Protein AF-A0A0F7K3M5-F1 (afdb_monomer_lite)

Radius of gyration: 37.77 Å; chains: 1; bounding box: 59×20×113 Å

InterPro domains:
  IPR021244 Protein of unknown function DUF2802 [PF10975] (38-104)

Structure (mmCIF, N/CA/C/O backbone):
data_AF-A0A0F7K3M5-F1
#
_entry.id   AF-A0A0F7K3M5-F1
#
loop_
_atom_site.group_PDB
_atom_site.id
_atom_site.type_symbol
_atom_site.label_atom_id
_atom_site.label_alt_id
_atom_site.label_comp_id
_atom_site.label_asym_id
_atom_site.label_entity_id
_atom_site.label_seq_id
_atom_site.pdbx_PDB_ins_code
_atom_site.Cartn_x
_atom_site.Cartn_y
_atom_site.Cartn_z
_atom_site.occupancy
_atom_site.B_iso_or_equiv
_atom_site.auth_seq_id
_atom_site.auth_comp_id
_atom_site.auth_asym_id
_atom_site.auth_atom_id
_atom_site.pdbx_PDB_model_num
ATOM 1 N N . MET A 1 1 ? 27.038 5.906 -61.867 1.00 54.56 1 MET A N 1
ATOM 2 C CA . MET A 1 1 ? 26.711 5.872 -60.424 1.00 54.56 1 MET A CA 1
ATOM 3 C C . MET A 1 1 ? 26.971 4.458 -59.917 1.00 54.56 1 MET A C 1
ATOM 5 O O . MET A 1 1 ? 26.221 3.562 -60.275 1.00 54.56 1 MET A O 1
ATOM 9 N N . SER A 1 2 ? 28.077 4.218 -59.204 1.00 74.81 2 SER A N 1
ATOM 10 C CA . SER A 1 2 ? 28.498 2.859 -58.819 1.00 74.81 2 SER A CA 1
ATOM 11 C C . SER A 1 2 ? 27.536 2.208 -57.822 1.00 74.81 2 SER A C 1
ATOM 13 O O . SER A 1 2 ? 27.230 2.792 -56.785 1.00 74.81 2 SER A O 1
ATOM 15 N N . PHE A 1 3 ? 27.140 0.964 -58.105 1.00 77.56 3 PHE A N 1
ATOM 16 C CA . PHE A 1 3 ? 26.327 0.073 -57.260 1.00 77.56 3 PHE A CA 1
ATOM 17 C C . PHE A 1 3 ? 26.791 0.018 -55.790 1.00 77.56 3 PHE A C 1
ATOM 19 O O . PHE A 1 3 ? 25.980 -0.034 -54.868 1.00 77.56 3 PHE A O 1
ATOM 26 N N . VAL A 1 4 ? 28.104 0.131 -55.567 1.00 85.56 4 VAL A N 1
ATOM 27 C CA . VAL A 1 4 ? 28.733 0.183 -54.237 1.00 85.56 4 VAL A CA 1
ATOM 28 C C . VAL A 1 4 ? 28.270 1.393 -53.416 1.00 85.56 4 VAL A C 1
ATOM 30 O O . VAL A 1 4 ? 27.994 1.256 -52.228 1.00 85.56 4 VAL A O 1
ATOM 33 N N . GLY A 1 5 ? 28.127 2.569 -54.037 1.00 88.56 5 GLY A N 1
ATOM 34 C CA . GLY A 1 5 ? 27.681 3.780 -53.342 1.00 88.56 5 GLY A CA 1
ATOM 35 C C . GLY A 1 5 ? 26.213 3.714 -52.914 1.00 88.56 5 GLY A C 1
ATOM 36 O O . GLY A 1 5 ? 25.856 4.237 -51.862 1.00 88.56 5 GLY A O 1
ATOM 37 N N . LEU A 1 6 ? 25.374 3.027 -53.696 1.00 88.50 6 LEU A N 1
ATOM 38 C CA . LEU A 1 6 ? 23.965 2.790 -53.371 1.00 88.50 6 LEU A CA 1
ATOM 39 C C . LEU A 1 6 ? 23.825 1.835 -52.180 1.00 88.50 6 LEU A C 1
ATOM 41 O O . LEU A 1 6 ? 23.144 2.174 -51.216 1.00 88.50 6 LEU A O 1
ATOM 45 N N . ARG A 1 7 ? 24.555 0.711 -52.188 1.00 92.00 7 ARG A N 1
ATOM 46 C CA . ARG A 1 7 ? 24.570 -0.228 -51.054 1.00 92.00 7 ARG A CA 1
ATOM 47 C C . ARG A 1 7 ? 25.125 0.378 -49.769 1.00 92.00 7 ARG A C 1
ATOM 49 O O . ARG A 1 7 ? 24.586 0.117 -48.700 1.00 92.00 7 ARG A O 1
ATOM 56 N N . LEU A 1 8 ? 26.171 1.200 -49.855 1.00 92.62 8 LEU A N 1
ATOM 57 C CA . LEU A 1 8 ? 26.716 1.887 -48.680 1.00 92.62 8 LEU A CA 1
ATOM 58 C C . LEU A 1 8 ? 25.698 2.870 -48.082 1.00 92.62 8 LEU A C 1
ATOM 60 O O . LEU A 1 8 ? 25.598 3.005 -46.865 1.00 92.62 8 LEU A O 1
ATOM 64 N N . ARG A 1 9 ? 24.915 3.540 -48.935 1.00 92.44 9 ARG A N 1
ATOM 65 C CA . ARG A 1 9 ? 23.865 4.466 -48.502 1.00 92.44 9 ARG A CA 1
ATOM 66 C C . ARG A 1 9 ? 22.701 3.740 -47.831 1.00 92.44 9 ARG A C 1
ATOM 68 O O . ARG A 1 9 ? 22.232 4.205 -46.800 1.00 92.44 9 ARG A O 1
ATOM 75 N N . GLU A 1 10 ? 22.286 2.606 -48.383 1.00 93.81 10 GLU A N 1
ATOM 76 C CA . GLU A 1 10 ? 21.238 1.753 -47.813 1.00 93.81 10 GLU A CA 1
ATOM 77 C C . GLU A 1 10 ? 21.661 1.172 -46.455 1.00 93.81 10 GLU A C 1
ATOM 79 O O . GLU A 1 10 ? 20.919 1.273 -45.482 1.00 93.81 10 GLU A O 1
ATOM 84 N N . ALA A 1 11 ? 22.897 0.673 -46.344 1.00 93.38 11 ALA A N 1
ATOM 85 C CA . ALA A 1 11 ? 23.451 0.203 -45.075 1.00 93.38 11 ALA A CA 1
ATOM 86 C C . ALA A 1 11 ? 23.525 1.325 -44.022 1.00 93.38 11 ALA A C 1
ATOM 88 O O . ALA A 1 11 ? 23.155 1.119 -42.868 1.00 93.38 11 ALA A O 1
ATOM 89 N N . ASN A 1 12 ? 23.941 2.535 -44.415 1.00 95.25 12 ASN A N 1
ATOM 90 C CA . ASN A 1 12 ? 23.951 3.691 -43.513 1.00 95.25 12 ASN A CA 1
ATOM 91 C C . ASN A 1 12 ? 22.540 4.099 -43.064 1.00 95.25 12 ASN A C 1
ATOM 93 O O . ASN A 1 12 ? 22.360 4.457 -41.903 1.00 95.25 12 ASN A O 1
ATOM 97 N N . GLN A 1 13 ? 21.538 4.018 -43.944 1.00 95.75 13 GLN A N 1
ATOM 98 C CA . GLN A 1 13 ? 20.142 4.271 -43.571 1.00 95.75 13 GLN A CA 1
ATOM 99 C C . GLN A 1 13 ? 19.621 3.226 -42.581 1.00 95.75 13 GLN A C 1
ATOM 101 O O . GLN A 1 13 ? 18.986 3.588 -41.595 1.00 95.75 13 GLN A O 1
ATOM 106 N N . GLN A 1 14 ? 19.937 1.947 -42.791 1.00 96.00 14 GLN A N 1
ATOM 107 C CA . GLN A 1 14 ? 19.573 0.881 -41.854 1.00 96.00 14 GLN A CA 1
ATOM 108 C C . GLN A 1 14 ? 20.242 1.062 -40.487 1.00 96.00 14 GLN A C 1
ATOM 110 O O . GLN A 1 14 ? 19.593 0.875 -39.461 1.00 96.00 14 GLN A O 1
ATOM 115 N N . LEU A 1 15 ? 21.516 1.467 -40.453 1.00 96.44 15 LEU A N 1
ATOM 116 C CA . LEU A 1 15 ? 22.211 1.769 -39.200 1.00 96.44 15 LEU A CA 1
ATOM 117 C C . LEU A 1 15 ? 21.571 2.946 -38.458 1.00 96.44 15 LEU A C 1
ATOM 119 O O . LEU A 1 15 ? 21.404 2.867 -37.243 1.00 96.44 15 LEU A O 1
ATOM 123 N N . GLN A 1 16 ? 21.175 4.001 -39.173 1.00 96.75 16 GLN A N 1
ATOM 124 C CA . GLN A 1 16 ? 20.471 5.138 -38.576 1.00 96.75 16 GLN A CA 1
ATOM 125 C C . GLN A 1 16 ? 19.103 4.736 -38.013 1.00 96.75 16 GLN A C 1
ATOM 127 O O . GLN A 1 16 ? 18.772 5.127 -36.895 1.00 96.75 16 GLN A O 1
ATOM 132 N N . ASP A 1 17 ? 18.334 3.917 -38.737 1.00 97.19 17 ASP A N 1
ATOM 133 C CA . ASP A 1 17 ? 17.036 3.426 -38.259 1.00 97.19 17 ASP A CA 1
ATOM 134 C C . ASP A 1 17 ? 17.192 2.538 -37.014 1.00 97.19 17 ASP A C 1
ATOM 136 O O . ASP A 1 17 ? 16.482 2.701 -36.022 1.00 97.19 17 ASP A O 1
ATOM 140 N N . LEU A 1 18 ? 18.183 1.641 -37.011 1.00 96.88 18 LEU A N 1
ATOM 141 C CA . LEU A 1 18 ? 18.497 0.816 -35.843 1.00 96.88 18 LEU A CA 1
ATOM 142 C C . LEU A 1 18 ? 18.933 1.662 -34.642 1.00 96.88 18 LEU A C 1
ATOM 144 O O . LEU A 1 18 ? 18.475 1.407 -33.529 1.00 96.88 18 LEU A O 1
ATOM 148 N N . GLN A 1 19 ? 19.766 2.685 -34.850 1.00 97.44 19 GLN A N 1
ATOM 149 C CA . GLN A 1 19 ? 20.159 3.611 -33.785 1.00 97.44 19 GLN A CA 1
ATOM 150 C C . GLN A 1 19 ? 18.953 4.356 -33.205 1.00 97.44 19 GLN A C 1
ATOM 152 O O . GLN A 1 19 ? 18.822 4.434 -31.983 1.00 97.44 19 GLN A O 1
ATOM 157 N N . ALA A 1 20 ? 18.043 4.839 -34.054 1.00 97.31 20 ALA A N 1
ATOM 158 C CA . ALA A 1 20 ? 16.819 5.500 -33.611 1.00 97.31 20 ALA A CA 1
ATOM 159 C C . ALA A 1 20 ? 15.913 4.556 -32.799 1.00 97.31 20 ALA A C 1
ATOM 161 O O . ALA A 1 20 ? 15.402 4.937 -31.745 1.00 97.31 20 ALA A O 1
ATOM 162 N N . ARG A 1 21 ? 15.765 3.297 -33.232 1.00 97.75 21 ARG A N 1
ATOM 163 C CA . ARG A 1 21 ? 14.994 2.276 -32.500 1.00 97.75 21 ARG A CA 1
ATOM 164 C C . ARG A 1 21 ? 15.600 1.958 -31.138 1.00 97.75 21 ARG A C 1
ATOM 166 O O . ARG A 1 21 ? 14.869 1.887 -30.155 1.00 97.75 21 ARG A O 1
ATOM 173 N N . VAL A 1 22 ? 16.920 1.783 -31.064 1.00 97.81 22 VAL A N 1
ATOM 174 C CA . VAL A 1 22 ? 17.626 1.538 -29.794 1.00 97.81 22 VAL A CA 1
ATOM 175 C C . VAL A 1 22 ? 17.460 2.724 -28.849 1.00 97.81 22 VAL A C 1
ATOM 177 O O . VAL A 1 22 ? 17.212 2.526 -27.659 1.00 97.81 22 VAL A O 1
ATOM 180 N N . HIS A 1 23 ? 17.541 3.948 -29.370 1.00 97.56 23 HIS A N 1
ATOM 181 C CA . HIS A 1 23 ? 17.314 5.146 -28.573 1.00 97.56 23 HIS A CA 1
ATOM 182 C C . HIS A 1 23 ? 15.891 5.182 -28.002 1.00 97.56 23 HIS A C 1
ATOM 184 O O . HIS A 1 23 ? 15.729 5.271 -26.788 1.00 97.56 23 HIS A O 1
ATOM 190 N N . SER A 1 24 ? 14.873 4.975 -28.841 1.00 97.50 24 SER A N 1
ATOM 191 C CA . SER A 1 24 ? 13.472 4.944 -28.401 1.00 97.50 24 SER A CA 1
ATOM 192 C C . SER A 1 24 ? 13.195 3.829 -27.383 1.00 97.50 24 SER A C 1
ATOM 194 O O . SER A 1 24 ? 12.508 4.048 -26.387 1.00 97.50 24 SER A O 1
ATOM 196 N N . LEU A 1 25 ? 13.765 2.635 -27.575 1.00 97.25 25 LEU A N 1
ATOM 197 C CA . LEU A 1 25 ? 13.656 1.546 -26.597 1.00 97.25 25 LEU A CA 1
ATOM 198 C C . LEU A 1 25 ? 14.303 1.913 -25.259 1.00 97.25 25 LEU A C 1
ATOM 200 O O . LEU A 1 25 ? 13.758 1.583 -24.210 1.00 97.25 25 LEU A O 1
ATOM 204 N N . THR A 1 26 ? 15.433 2.616 -25.292 1.00 97.56 26 THR A N 1
ATOM 205 C CA . THR A 1 26 ? 16.126 3.077 -24.084 1.00 97.56 26 THR A CA 1
ATOM 206 C C . THR A 1 26 ? 15.290 4.115 -23.333 1.00 97.56 26 THR A C 1
ATOM 208 O O . THR A 1 26 ? 15.144 4.019 -22.117 1.00 97.56 26 THR A O 1
ATOM 211 N N . GLU A 1 27 ? 14.682 5.068 -24.042 1.00 97.44 27 GLU A N 1
ATOM 212 C CA . GLU A 1 27 ? 13.758 6.045 -23.451 1.00 97.44 27 GLU A CA 1
ATOM 213 C C . GLU A 1 27 ? 12.530 5.371 -22.824 1.00 97.44 27 GLU A C 1
ATOM 215 O O . GLU A 1 27 ? 12.181 5.665 -21.680 1.00 97.44 27 GLU A O 1
ATOM 220 N N . ASN A 1 28 ? 11.921 4.412 -23.527 1.00 97.12 28 ASN A N 1
ATOM 221 C CA . ASN A 1 28 ? 10.773 3.658 -23.021 1.00 97.12 28 ASN A CA 1
ATOM 222 C C . ASN A 1 28 ? 11.125 2.834 -21.777 1.00 97.12 28 ASN A C 1
ATOM 224 O O . ASN A 1 28 ? 10.347 2.800 -20.825 1.00 97.12 28 ASN A O 1
ATOM 228 N N . LEU A 1 29 ? 12.299 2.192 -21.759 1.00 96.81 29 LEU A N 1
ATOM 229 C CA . LEU A 1 29 ? 12.784 1.471 -20.582 1.00 96.81 29 LEU A CA 1
ATOM 230 C C . LEU A 1 29 ? 12.993 2.413 -19.398 1.00 96.81 29 LEU A C 1
ATOM 232 O O . LEU A 1 29 ? 12.556 2.095 -18.297 1.00 96.81 29 LEU A O 1
ATOM 236 N N . ASN A 1 30 ? 13.592 3.584 -19.616 1.00 96.00 30 ASN A N 1
ATOM 237 C CA . ASN A 1 30 ? 13.769 4.573 -18.556 1.00 96.00 30 ASN A CA 1
ATOM 238 C C . ASN A 1 30 ? 12.420 5.035 -17.990 1.00 96.00 30 ASN A C 1
ATOM 240 O O . ASN A 1 30 ? 12.242 5.045 -16.772 1.00 96.00 30 ASN A O 1
ATOM 244 N N . ALA A 1 31 ? 11.450 5.339 -18.856 1.00 95.56 31 ALA A N 1
ATOM 245 C CA . ALA A 1 31 ? 10.103 5.718 -18.440 1.00 95.56 31 ALA A CA 1
ATOM 246 C C . ALA A 1 31 ? 9.404 4.600 -17.648 1.00 95.56 31 ALA A C 1
ATOM 248 O O . ALA A 1 31 ? 8.786 4.868 -16.616 1.00 95.56 31 ALA A O 1
ATOM 249 N N . LEU A 1 32 ? 9.538 3.344 -18.086 1.00 95.88 32 LEU A N 1
ATOM 250 C CA . LEU A 1 32 ? 8.972 2.185 -17.395 1.00 95.88 32 LEU A CA 1
ATOM 251 C C . LEU A 1 32 ? 9.632 1.962 -16.033 1.00 95.88 32 LEU A C 1
ATOM 253 O O . LEU A 1 32 ? 8.922 1.749 -15.055 1.00 95.88 32 LEU A O 1
ATOM 257 N N . CYS A 1 33 ? 10.958 2.065 -15.941 1.00 95.31 33 CYS A N 1
ATOM 258 C CA . CYS A 1 33 ? 11.686 1.964 -14.677 1.00 95.31 33 CYS A CA 1
ATOM 259 C C . CYS A 1 33 ? 11.264 3.065 -13.697 1.00 95.31 33 CYS A C 1
ATOM 261 O O . CYS A 1 33 ? 10.984 2.778 -12.535 1.00 95.31 33 CYS A O 1
ATOM 263 N N . SER A 1 34 ? 11.151 4.316 -14.155 1.00 92.88 34 SER A N 1
ATOM 264 C CA . SER A 1 34 ? 10.633 5.409 -13.323 1.00 92.88 34 SER A CA 1
ATOM 265 C C . SER A 1 34 ? 9.186 5.163 -12.885 1.00 92.88 34 SER A C 1
ATOM 267 O O . SER A 1 34 ? 8.842 5.414 -11.730 1.00 92.88 34 SER A O 1
ATOM 269 N N . GLY A 1 35 ? 8.348 4.627 -13.776 1.00 93.38 35 GLY A N 1
ATOM 270 C CA . GLY A 1 35 ? 6.978 4.229 -13.459 1.00 93.38 35 GLY A CA 1
ATOM 271 C C . GLY A 1 35 ? 6.912 3.122 -12.405 1.00 93.38 35 GLY A C 1
ATOM 272 O O . GLY A 1 35 ? 6.153 3.244 -11.446 1.00 93.38 35 GLY A O 1
ATOM 273 N N . ALA A 1 36 ? 7.739 2.083 -12.543 1.00 94.38 36 ALA A N 1
ATOM 274 C CA . ALA A 1 36 ? 7.829 0.969 -11.601 1.00 94.38 36 ALA A CA 1
ATOM 275 C C . ALA A 1 36 ? 8.226 1.452 -10.200 1.00 94.38 36 ALA A C 1
ATOM 277 O O . ALA A 1 36 ? 7.514 1.170 -9.241 1.00 94.38 36 ALA A O 1
ATOM 278 N N . VAL A 1 37 ? 9.258 2.299 -10.095 1.00 93.94 37 VAL A N 1
ATOM 279 C CA . VAL A 1 37 ? 9.671 2.912 -8.818 1.00 93.94 37 VAL A CA 1
ATOM 280 C C . VAL A 1 37 ? 8.531 3.720 -8.185 1.00 93.94 37 VAL A C 1
ATOM 282 O O . VAL A 1 37 ? 8.310 3.652 -6.975 1.00 93.94 37 VAL A O 1
ATOM 285 N N . GLY A 1 38 ? 7.773 4.471 -8.989 1.00 93.06 38 GLY A N 1
ATOM 286 C CA . GLY A 1 38 ? 6.608 5.213 -8.502 1.00 93.06 38 GLY A CA 1
ATOM 287 C C . GLY A 1 38 ? 5.508 4.301 -7.945 1.00 93.06 38 GLY A C 1
ATOM 288 O O . GLY A 1 38 ? 4.908 4.608 -6.910 1.00 93.06 38 GLY A O 1
ATOM 289 N N . VAL A 1 39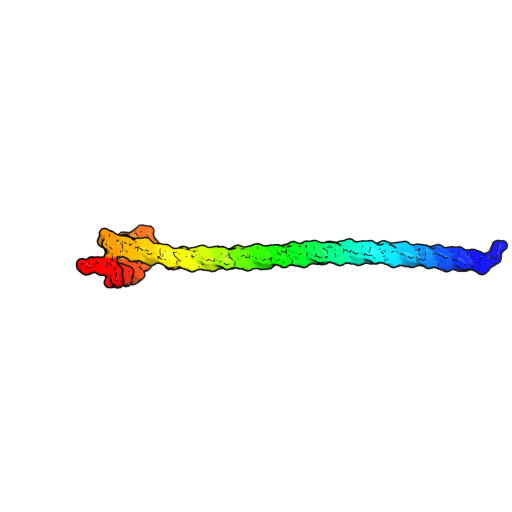 ? 5.260 3.165 -8.603 1.00 94.75 39 VAL A N 1
ATOM 290 C CA . VAL A 1 39 ? 4.305 2.150 -8.139 1.00 94.75 39 VAL A CA 1
ATOM 291 C C . VAL A 1 39 ? 4.790 1.493 -6.849 1.00 94.75 39 VAL A C 1
ATOM 293 O O . VAL A 1 39 ? 4.018 1.444 -5.893 1.00 94.75 39 VAL A O 1
ATOM 296 N N . ASP A 1 40 ? 6.054 1.078 -6.777 1.00 95.81 40 ASP A N 1
ATOM 297 C CA . ASP A 1 40 ? 6.643 0.459 -5.584 1.00 95.81 40 ASP A CA 1
ATOM 298 C C . ASP A 1 40 ? 6.537 1.382 -4.365 1.00 95.81 40 ASP A C 1
ATOM 300 O O . ASP A 1 40 ? 6.105 0.973 -3.283 1.00 95.81 40 ASP A O 1
ATOM 304 N N . GLN A 1 41 ? 6.835 2.673 -4.548 1.00 94.94 41 GLN A N 1
ATOM 305 C CA . GLN A 1 41 ? 6.697 3.662 -3.483 1.00 94.94 41 GLN A CA 1
ATOM 306 C C . GLN A 1 41 ? 5.240 3.805 -3.021 1.00 94.94 41 GLN A C 1
ATOM 308 O O . GLN A 1 41 ? 4.973 3.932 -1.820 1.00 94.94 41 GLN A O 1
ATOM 313 N N . ARG A 1 42 ? 4.283 3.774 -3.956 1.00 94.88 42 ARG A N 1
ATOM 314 C CA . ARG A 1 42 ? 2.852 3.850 -3.639 1.00 94.88 42 ARG A CA 1
ATOM 315 C C . ARG A 1 42 ? 2.377 2.610 -2.884 1.00 94.88 42 ARG A C 1
ATOM 317 O O . ARG A 1 42 ? 1.659 2.766 -1.899 1.00 94.88 42 ARG A O 1
ATOM 324 N N . VAL A 1 43 ? 2.798 1.415 -3.297 1.00 97.00 43 VAL A N 1
ATOM 325 C CA . VAL A 1 43 ? 2.491 0.154 -2.602 1.00 97.00 43 VAL A CA 1
ATOM 326 C C . VAL A 1 43 ? 3.066 0.176 -1.187 1.00 97.00 43 VAL A C 1
ATOM 328 O O . VAL A 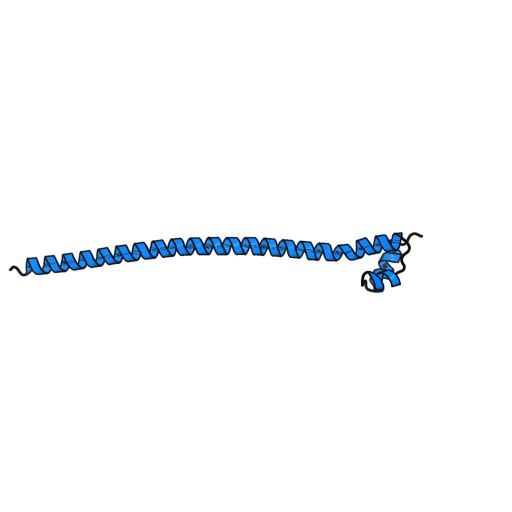1 43 ? 2.320 -0.018 -0.231 1.00 97.00 43 VAL A O 1
ATOM 331 N N . SER A 1 44 ? 4.339 0.548 -1.023 1.00 96.00 44 SER A N 1
ATOM 332 C CA . SER A 1 44 ? 4.979 0.662 0.296 1.00 96.00 44 SER A CA 1
ATOM 333 C C . SER A 1 44 ? 4.247 1.631 1.233 1.00 96.00 44 SER A C 1
ATOM 335 O O . SER A 1 44 ? 4.133 1.387 2.438 1.00 96.00 44 SER A O 1
ATOM 337 N N . ASN A 1 45 ? 3.749 2.750 0.699 1.00 95.94 45 ASN A N 1
ATOM 338 C CA . ASN A 1 45 ? 2.961 3.704 1.474 1.00 95.94 45 ASN A CA 1
ATOM 339 C C . ASN A 1 45 ? 1.608 3.103 1.890 1.00 95.94 45 ASN A C 1
ATOM 341 O O . ASN A 1 45 ? 1.231 3.233 3.052 1.00 95.94 45 ASN A O 1
ATOM 345 N N . LEU A 1 46 ? 0.911 2.412 0.980 1.00 96.19 46 LEU A N 1
ATOM 346 C CA . LEU A 1 46 ? -0.359 1.743 1.282 1.00 96.19 46 LEU A CA 1
ATOM 347 C C . LEU A 1 46 ? -0.193 0.642 2.332 1.00 96.19 46 LEU A C 1
ATOM 349 O O . LEU A 1 46 ? -0.995 0.568 3.256 1.00 96.19 46 LEU A O 1
ATOM 353 N N . GLU A 1 47 ? 0.863 -0.167 2.249 1.00 97.19 47 GLU A N 1
ATOM 354 C CA . GLU A 1 47 ? 1.170 -1.192 3.253 1.00 97.19 47 GLU A CA 1
ATOM 355 C C . GLU A 1 47 ? 1.465 -0.589 4.630 1.00 97.19 47 GLU A C 1
ATOM 357 O O . GLU A 1 47 ? 1.074 -1.144 5.658 1.00 97.19 47 GLU A O 1
ATOM 362 N N . ARG A 1 48 ? 2.167 0.551 4.679 1.00 96.19 48 ARG A N 1
ATOM 363 C CA . ARG A 1 48 ? 2.404 1.283 5.932 1.00 96.19 48 ARG A CA 1
ATOM 364 C C . ARG A 1 48 ? 1.103 1.822 6.515 1.00 96.19 48 ARG A C 1
ATOM 366 O O . ARG A 1 48 ? 0.852 1.603 7.695 1.00 96.19 48 ARG A O 1
ATOM 373 N N . SER A 1 49 ? 0.265 2.460 5.700 1.00 95.69 49 SER A N 1
ATOM 374 C CA . SER A 1 49 ? -1.049 2.936 6.139 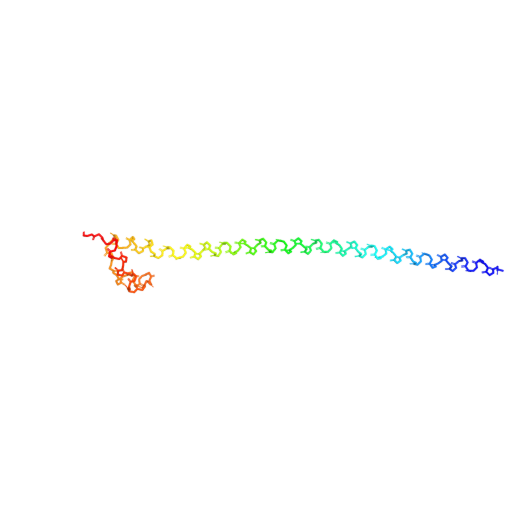1.00 95.69 49 SER A CA 1
ATOM 375 C C . SER A 1 49 ? -1.952 1.789 6.592 1.00 95.69 49 SER A C 1
ATOM 377 O O . SER A 1 49 ? -2.596 1.906 7.624 1.00 95.69 49 SER A O 1
ATOM 379 N N . GLY A 1 50 ? -1.964 0.660 5.880 1.00 96.31 50 GLY A N 1
ATOM 380 C CA . GLY A 1 50 ? -2.743 -0.517 6.266 1.00 96.31 50 GLY A CA 1
ATOM 381 C C . GLY A 1 50 ? -2.327 -1.075 7.627 1.00 96.31 50 GLY A C 1
ATOM 382 O O . GLY A 1 50 ? -3.186 -1.363 8.455 1.00 96.31 50 GLY A O 1
ATOM 383 N N . ARG A 1 51 ? -1.017 -1.156 7.895 1.00 95.62 51 ARG A N 1
ATOM 384 C CA . ARG A 1 51 ? -0.499 -1.567 9.210 1.00 95.62 51 ARG A CA 1
ATOM 385 C C . ARG A 1 51 ? -0.874 -0.593 10.325 1.00 95.62 51 ARG A C 1
ATOM 387 O O . ARG A 1 51 ? -1.260 -1.043 11.397 1.00 95.62 51 ARG A O 1
ATOM 394 N N . ASP A 1 52 ? -0.789 0.712 10.073 1.00 95.62 52 ASP A N 1
ATOM 395 C CA . ASP A 1 52 ? -1.214 1.729 11.043 1.00 95.62 52 ASP A CA 1
ATOM 396 C C . ASP A 1 52 ? -2.712 1.614 11.359 1.00 95.62 52 ASP A C 1
ATOM 398 O O . ASP A 1 52 ? -3.098 1.567 12.525 1.00 95.62 52 ASP A O 1
ATOM 402 N N . LEU A 1 53 ? -3.558 1.481 10.332 1.00 95.56 53 LEU A N 1
ATOM 403 C CA . LEU A 1 53 ? -4.994 1.283 10.527 1.00 95.56 53 LEU A CA 1
ATOM 404 C C . LEU A 1 53 ? -5.299 0.005 11.313 1.00 95.56 53 LEU A C 1
ATOM 406 O O . LEU A 1 53 ? -6.119 0.056 12.225 1.00 95.56 53 LEU A O 1
ATOM 410 N N . ALA A 1 54 ? -4.631 -1.108 11.000 1.00 94.81 54 ALA A N 1
ATOM 411 C CA . ALA A 1 54 ? -4.813 -2.364 11.722 1.00 94.81 54 ALA A CA 1
ATOM 412 C C . ALA A 1 54 ? -4.453 -2.218 13.209 1.00 94.81 54 ALA A C 1
ATOM 414 O O . ALA A 1 54 ? -5.245 -2.584 14.071 1.00 94.81 54 ALA A O 1
ATOM 415 N N . HIS A 1 55 ? -3.312 -1.593 13.515 1.00 92.94 55 HIS A N 1
ATOM 416 C CA . HIS A 1 55 ? -2.897 -1.339 14.896 1.00 92.94 55 HIS A CA 1
ATOM 417 C C . HIS A 1 55 ? -3.882 -0.421 15.636 1.00 92.94 55 HIS A C 1
ATOM 419 O O . HIS A 1 55 ? -4.187 -0.621 16.814 1.00 92.94 55 HIS A O 1
ATOM 425 N N . ARG A 1 56 ? -4.401 0.611 14.960 1.00 92.12 56 ARG A N 1
ATOM 426 C CA . ARG A 1 56 ? -5.412 1.507 15.536 1.00 92.12 56 ARG A CA 1
ATOM 427 C C . ARG A 1 56 ? -6.723 0.780 15.806 1.00 92.12 56 ARG A C 1
ATOM 429 O O . ARG A 1 56 ? -7.317 1.018 16.852 1.00 92.12 56 ARG A O 1
ATOM 436 N N . GLN A 1 57 ? -7.151 -0.100 14.905 1.00 92.44 57 GLN A N 1
ATOM 437 C CA . GLN A 1 57 ? -8.342 -0.919 15.102 1.00 92.44 57 GLN A CA 1
ATOM 438 C C . GLN A 1 57 ? -8.172 -1.861 16.298 1.00 92.44 57 GLN A C 1
ATOM 440 O O . GLN A 1 57 ? -9.023 -1.856 17.180 1.00 92.44 57 GLN A O 1
ATOM 445 N N . GLU A 1 58 ? -7.050 -2.576 16.388 1.00 89.38 58 GLU A N 1
ATOM 446 C CA . GLU A 1 58 ? -6.742 -3.452 17.526 1.00 89.38 58 GLU A CA 1
ATOM 447 C C . GLU A 1 58 ? -6.743 -2.676 18.854 1.00 89.38 58 GLU A C 1
ATOM 449 O O . GLU A 1 58 ? -7.351 -3.096 19.837 1.00 89.38 58 GLU A O 1
ATOM 454 N N . SER A 1 59 ? -6.149 -1.478 18.868 1.00 85.31 59 SER A N 1
ATOM 455 C CA . SER A 1 59 ? -6.152 -0.601 20.048 1.00 85.31 59 SER A CA 1
ATOM 456 C C . SER A 1 59 ? -7.569 -0.161 20.446 1.00 85.31 59 SER A C 1
ATOM 458 O O . SER A 1 59 ? -7.879 -0.057 21.635 1.00 85.31 59 SER A O 1
ATOM 460 N N . MET A 1 60 ? -8.435 0.118 19.467 1.00 84.19 60 MET A N 1
ATOM 461 C CA . MET A 1 60 ? -9.828 0.503 19.708 1.00 84.19 60 MET A CA 1
ATOM 462 C C . MET A 1 60 ? -10.660 -0.668 20.231 1.00 84.19 60 MET A C 1
ATOM 464 O O . MET A 1 60 ? -11.400 -0.480 21.194 1.00 84.19 60 MET A O 1
ATOM 468 N N . GLU A 1 61 ? -10.513 -1.855 19.643 1.00 80.75 61 GLU A N 1
ATOM 469 C CA . GLU A 1 61 ? -11.188 -3.079 20.091 1.00 80.75 61 GLU A CA 1
ATOM 470 C C . GLU A 1 61 ? -10.772 -3.438 21.524 1.00 80.75 61 GLU A C 1
ATOM 472 O O . GLU A 1 61 ? -11.634 -3.630 22.381 1.00 80.75 61 GLU A O 1
ATOM 477 N N . SER A 1 62 ? -9.469 -3.400 21.822 1.00 74.81 62 SER A N 1
ATOM 478 C CA . SER A 1 62 ? -8.945 -3.618 23.176 1.00 74.81 62 SER A CA 1
ATOM 479 C C . SER A 1 62 ? -9.499 -2.599 24.179 1.00 74.81 62 SER A C 1
ATOM 481 O O . SER A 1 62 ? -9.995 -2.970 25.241 1.00 74.81 62 SER A O 1
ATOM 483 N N . THR A 1 63 ? -9.506 -1.311 23.824 1.00 68.44 63 THR A N 1
ATOM 484 C CA . THR A 1 63 ? -10.039 -0.257 24.702 1.00 68.44 63 THR A CA 1
ATOM 485 C C . THR A 1 63 ? -11.544 -0.417 24.948 1.00 68.44 63 THR A C 1
ATOM 487 O O . THR A 1 63 ? -12.030 -0.114 26.037 1.00 68.44 63 THR A O 1
ATOM 490 N N . GLN A 1 64 ? -12.307 -0.855 23.946 1.00 64.25 64 GLN A N 1
ATOM 491 C CA . GLN A 1 64 ? -13.751 -1.037 24.073 1.00 64.25 64 GLN A CA 1
ATOM 492 C C . GLN A 1 64 ? -14.108 -2.243 24.949 1.00 64.25 64 GLN A C 1
ATOM 494 O O . GLN A 1 64 ? -15.138 -2.207 25.616 1.00 64.25 64 GLN A O 1
ATOM 499 N N . GLN A 1 65 ? -13.254 -3.267 24.994 1.00 62.91 65 GLN A N 1
ATOM 500 C CA . GLN A 1 65 ? -13.452 -4.439 25.844 1.00 62.91 65 GLN A CA 1
ATOM 501 C C . GLN A 1 65 ? -13.260 -4.127 27.342 1.00 62.91 65 GLN A C 1
ATOM 503 O O . GLN A 1 65 ? -14.001 -4.655 28.169 1.00 62.91 65 GLN A O 1
ATOM 508 N N . ASP A 1 66 ? -12.340 -3.222 27.693 1.00 64.12 66 ASP A N 1
ATOM 509 C CA . ASP A 1 66 ? -12.040 -2.883 29.096 1.00 64.12 66 ASP A CA 1
ATOM 510 C C . ASP A 1 66 ? -12.968 -1.810 29.704 1.00 64.12 66 ASP A C 1
ATOM 512 O O . ASP A 1 66 ? -13.210 -1.794 30.915 1.00 64.12 66 ASP A O 1
ATOM 516 N N . ARG A 1 67 ? -13.526 -0.907 28.884 1.00 66.06 67 ARG A N 1
ATOM 517 C CA . ARG A 1 67 ? -14.407 0.187 29.347 1.00 66.06 67 ARG A CA 1
ATOM 518 C C . ARG A 1 67 ? -15.664 -0.245 30.118 1.00 66.06 67 ARG A C 1
ATOM 520 O O . ARG A 1 67 ? -15.879 0.325 31.190 1.00 66.06 67 ARG A O 1
ATOM 527 N N . PRO A 1 68 ? -16.481 -1.211 29.650 1.00 74.81 68 PRO A N 1
ATOM 528 C CA . PRO A 1 68 ? -17.724 -1.562 30.339 1.00 74.81 68 PRO A CA 1
ATOM 529 C C . PRO A 1 68 ? -17.474 -2.095 31.754 1.00 74.81 68 PRO A C 1
ATOM 531 O O . PRO A 1 68 ? -18.273 -1.840 32.648 1.00 74.81 68 PRO A O 1
ATOM 534 N N . TYR A 1 69 ? -16.340 -2.758 32.003 1.00 85.12 69 TYR A N 1
ATOM 535 C CA . TYR A 1 69 ? -15.990 -3.245 33.338 1.00 85.12 69 TYR A CA 1
ATOM 536 C C . TYR A 1 69 ? -15.503 -2.135 34.274 1.00 85.12 69 TYR A C 1
ATOM 538 O O . TYR A 1 69 ? -15.871 -2.128 35.448 1.00 85.12 69 TYR A O 1
ATOM 546 N N . GLY A 1 70 ? -14.716 -1.177 33.777 1.00 85.75 70 GLY A N 1
ATOM 547 C CA . GLY A 1 70 ? -14.282 -0.026 34.575 1.00 85.75 70 GLY A CA 1
ATOM 548 C C . GLY A 1 70 ? -15.459 0.818 35.076 1.00 85.75 70 GLY A C 1
ATOM 549 O O . GLY A 1 70 ? -15.541 1.123 36.267 1.00 85.75 70 GLY A O 1
ATOM 550 N N . GLU A 1 71 ? -16.403 1.132 34.184 1.00 87.56 71 GLU A N 1
ATOM 551 C CA . GLU A 1 71 ? -17.634 1.856 34.530 1.00 87.56 71 GLU A CA 1
ATOM 552 C C . GLU A 1 71 ? -18.532 1.028 35.461 1.00 87.56 71 GLU A C 1
ATOM 554 O O . GLU A 1 71 ? -19.019 1.543 36.469 1.00 87.56 71 GLU A O 1
ATOM 559 N N . ALA A 1 72 ? -18.664 -0.278 35.207 1.00 90.81 72 ALA A N 1
ATOM 560 C CA . ALA A 1 72 ? -19.418 -1.191 36.059 1.00 90.81 72 ALA A CA 1
ATOM 561 C C . ALA A 1 72 ? -18.894 -1.237 37.500 1.00 90.81 72 ALA A C 1
ATOM 563 O O . ALA A 1 72 ? -19.671 -1.139 38.451 1.00 90.81 72 ALA A O 1
ATOM 564 N N . ILE A 1 73 ? -17.576 -1.344 37.684 1.00 90.12 73 ILE A N 1
ATOM 565 C CA . ILE A 1 73 ? -16.947 -1.347 39.011 1.00 90.12 73 ILE A CA 1
ATOM 566 C C . ILE A 1 73 ? -17.231 -0.031 39.739 1.00 90.12 73 ILE A C 1
ATOM 568 O O . ILE A 1 73 ? -17.576 -0.045 40.921 1.00 90.12 73 ILE A O 1
ATOM 572 N N . GLN A 1 74 ? -17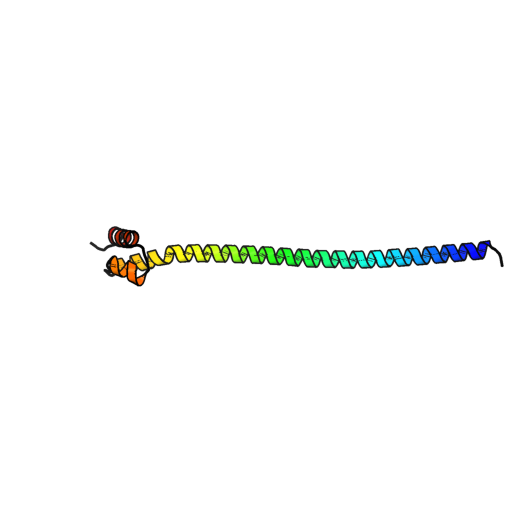.129 1.103 39.043 1.00 90.38 74 GLN A N 1
ATOM 573 C CA . GLN A 1 74 ? -17.409 2.411 39.629 1.00 90.38 74 GLN A CA 1
ATOM 574 C C . GLN A 1 74 ? -18.887 2.552 40.034 1.00 90.38 74 GLN A C 1
ATOM 576 O O . GLN A 1 74 ? -19.172 3.058 41.121 1.00 90.38 74 GLN A O 1
ATOM 581 N N . MET A 1 75 ? -19.822 2.066 39.212 1.00 91.81 75 MET A N 1
ATOM 582 C CA . MET A 1 75 ? -21.253 2.037 39.537 1.00 91.81 75 MET A CA 1
ATOM 583 C C . MET A 1 75 ? -21.543 1.151 40.753 1.00 91.81 75 MET A C 1
ATOM 585 O O . MET A 1 75 ? -22.266 1.561 41.661 1.00 91.81 75 MET A O 1
ATOM 589 N N . VAL A 1 76 ? -20.947 -0.042 40.822 1.00 93.75 76 VAL A N 1
ATOM 590 C CA . VAL A 1 76 ? -21.090 -0.946 41.975 1.00 93.75 76 VAL A CA 1
ATOM 591 C C . VAL A 1 76 ? -20.541 -0.314 43.253 1.00 93.75 76 VAL A C 1
ATOM 593 O O . VAL A 1 76 ? -21.189 -0.386 44.295 1.00 93.75 76 VAL A O 1
ATOM 596 N N . GLN A 1 77 ? -19.393 0.364 43.187 1.00 90.81 77 GLN A N 1
ATOM 597 C CA . GLN A 1 77 ? -18.831 1.093 44.332 1.00 90.81 77 GLN A CA 1
ATOM 598 C C . GLN A 1 77 ? -19.742 2.232 44.814 1.00 90.81 77 GLN A C 1
ATOM 600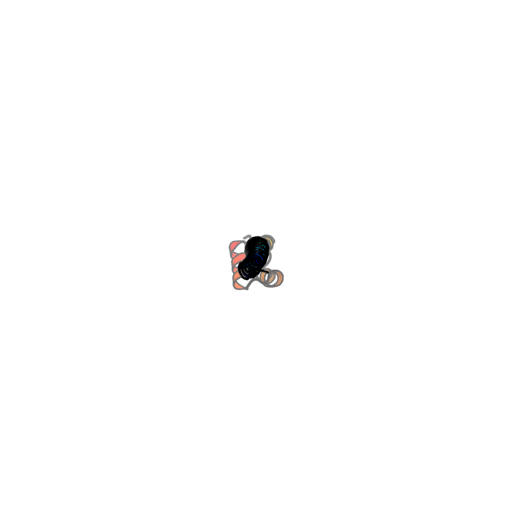 O O . GLN A 1 77 ? -19.719 2.575 45.995 1.00 90.81 77 GLN A O 1
ATOM 605 N N . GLN A 1 78 ? -20.569 2.788 43.925 1.00 91.81 78 GLN A N 1
ATOM 606 C CA . GLN A 1 78 ? -21.611 3.770 44.247 1.00 91.81 78 GLN A CA 1
ATOM 607 C C . GLN A 1 78 ? -22.932 3.127 44.713 1.00 91.81 78 GLN A C 1
ATOM 609 O O . GLN A 1 78 ? -23.876 3.844 45.039 1.00 91.81 78 GLN A O 1
ATOM 614 N N . GLY A 1 79 ? -23.005 1.793 44.787 1.00 90.62 79 GLY A N 1
ATOM 615 C CA . GLY A 1 79 ? -24.168 1.044 45.267 1.00 90.62 79 GLY A CA 1
ATOM 616 C C . GLY A 1 79 ? -25.136 0.580 44.176 1.00 90.62 79 GLY A C 1
ATOM 617 O O . GLY A 1 79 ? -26.258 0.183 44.495 1.00 90.62 79 GLY A O 1
ATOM 618 N N . ALA A 1 80 ? -24.746 0.621 42.898 1.00 93.25 80 ALA A N 1
ATOM 619 C CA . ALA A 1 80 ? -25.580 0.106 41.816 1.00 93.25 80 ALA A CA 1
ATOM 620 C C . ALA A 1 80 ? -25.816 -1.409 41.945 1.00 93.25 80 ALA A C 1
ATOM 622 O O . ALA A 1 80 ? -24.940 -2.175 42.352 1.00 93.25 80 ALA A O 1
ATOM 623 N N . THR A 1 81 ? -27.017 -1.848 41.562 1.00 92.81 81 THR A N 1
ATOM 624 C CA . THR A 1 81 ? -27.406 -3.267 41.577 1.00 92.81 81 THR A CA 1
ATOM 625 C C . THR A 1 81 ? -27.113 -3.939 40.240 1.00 92.81 81 THR A C 1
ATOM 627 O O . THR A 1 81 ? -27.078 -3.269 39.209 1.00 92.81 81 THR A O 1
ATOM 630 N N . ALA A 1 82 ? -26.993 -5.272 40.233 1.00 92.94 82 ALA A N 1
ATOM 631 C CA . ALA A 1 82 ? -26.758 -6.063 39.018 1.00 92.94 82 ALA A CA 1
ATOM 632 C C . ALA A 1 82 ? -27.754 -5.741 37.890 1.00 92.94 82 ALA A C 1
ATOM 634 O O . ALA A 1 82 ? -27.370 -5.672 36.728 1.00 92.94 82 ALA A O 1
ATOM 635 N N . SER A 1 83 ? -29.022 -5.478 38.221 1.00 94.62 83 SER A N 1
ATOM 636 C CA . SER A 1 83 ? -30.032 -5.084 37.232 1.00 94.62 83 SER A CA 1
ATOM 637 C C . SER A 1 83 ? -29.701 -3.755 36.543 1.00 94.62 83 SER A C 1
ATOM 639 O O . SER A 1 83 ? -29.860 -3.662 35.331 1.00 94.62 83 SER A O 1
ATOM 641 N N . ALA A 1 84 ? -29.199 -2.761 37.286 1.00 92.44 84 ALA A N 1
ATOM 642 C CA . ALA A 1 84 ? -28.813 -1.463 36.727 1.00 92.44 84 ALA A CA 1
ATOM 643 C C . ALA A 1 84 ? -27.609 -1.589 35.780 1.00 92.44 84 ALA A C 1
ATOM 645 O O . ALA A 1 84 ? -27.578 -0.959 34.733 1.00 92.44 84 ALA A O 1
ATOM 646 N N . LEU A 1 85 ? -26.653 -2.467 36.095 1.00 92.19 85 LEU A N 1
ATOM 647 C CA . LEU A 1 85 ? -25.505 -2.755 35.225 1.00 92.19 85 LEU A CA 1
ATOM 648 C C . LEU A 1 85 ? -25.916 -3.414 33.899 1.00 92.19 85 LEU A C 1
ATOM 650 O O . LEU A 1 85 ? -25.353 -3.102 32.853 1.00 92.19 85 LEU A O 1
ATOM 654 N N . VAL A 1 86 ? -26.902 -4.314 33.929 1.00 92.56 86 VAL A N 1
ATOM 655 C CA . VAL A 1 86 ? -27.454 -4.933 32.711 1.00 92.56 86 VAL A CA 1
ATOM 656 C C . VAL A 1 86 ? -28.169 -3.890 31.849 1.00 92.56 86 VAL A C 1
ATOM 658 O O . VAL A 1 86 ? -28.010 -3.892 30.632 1.00 92.56 86 VAL A O 1
ATOM 661 N N . GLU A 1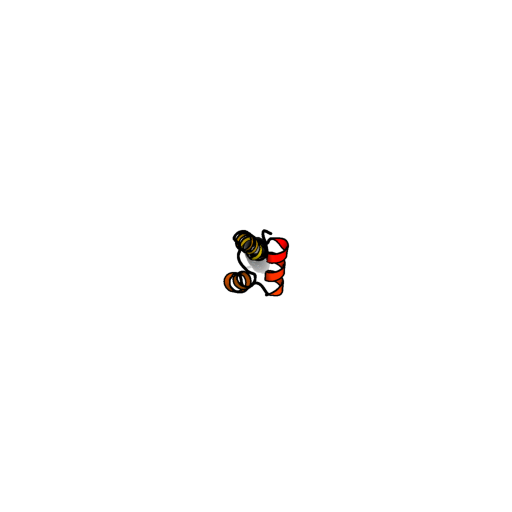 87 ? -28.951 -3.005 32.470 1.00 92.44 87 GLU A N 1
ATOM 662 C CA . GLU A 1 87 ? -29.743 -1.994 31.763 1.00 92.44 87 GLU A CA 1
ATOM 663 C C . GLU A 1 87 ? -28.883 -0.854 31.196 1.00 92.44 87 GLU A C 1
ATOM 665 O O . GLU A 1 87 ? -29.066 -0.472 30.042 1.00 92.44 87 GLU A O 1
ATOM 670 N N . GLU A 1 88 ? -27.924 -0.339 31.971 1.00 88.69 88 GLU A N 1
ATOM 671 C CA . GLU A 1 88 ? -27.123 0.833 31.590 1.00 88.69 88 GLU A CA 1
ATOM 672 C C . GLU A 1 88 ? -25.861 0.481 30.788 1.00 88.69 88 GLU A C 1
ATOM 674 O O . GLU A 1 88 ? -25.483 1.236 29.894 1.00 88.69 88 GLU A O 1
ATOM 679 N N . LEU A 1 89 ? -25.221 -0.664 31.064 1.00 88.12 89 LEU A N 1
ATOM 680 C CA . LEU A 1 89 ? -23.956 -1.062 30.423 1.00 88.12 89 LEU A CA 1
ATOM 681 C C . LEU A 1 89 ? -24.095 -2.272 29.488 1.00 88.12 89 LEU A C 1
ATOM 683 O O . LEU A 1 89 ? -23.118 -2.678 28.861 1.00 88.12 89 LEU A O 1
ATOM 687 N N . GLY A 1 90 ? -25.294 -2.857 29.377 1.00 86.69 90 GLY A N 1
ATOM 688 C CA . GLY A 1 90 ? -25.567 -3.972 28.464 1.00 86.69 90 GLY A CA 1
ATOM 689 C C . GLY A 1 90 ? -24.843 -5.276 28.815 1.00 86.69 90 GLY A C 1
ATOM 690 O O . GLY A 1 90 ? -24.712 -6.151 27.959 1.00 86.69 90 GLY A O 1
ATOM 691 N N . LEU A 1 91 ? -24.353 -5.409 30.050 1.00 88.88 91 LEU A N 1
ATOM 692 C CA . LEU A 1 91 ? -23.682 -6.615 30.541 1.00 88.88 91 LEU A CA 1
ATOM 693 C C . LEU A 1 91 ? -24.651 -7.802 30.580 1.00 88.88 91 LEU A C 1
ATOM 695 O O . LEU A 1 91 ? -25.851 -7.635 30.817 1.00 88.88 91 LEU A O 1
ATOM 699 N N . SER A 1 92 ? -24.146 -9.029 30.415 1.00 90.44 92 SER A N 1
ATOM 700 C CA . SER A 1 92 ? -24.978 -10.201 30.695 1.00 90.44 92 SER A CA 1
ATOM 701 C C . SER A 1 92 ? -25.323 -10.261 32.183 1.00 90.44 92 SER A C 1
ATOM 703 O O . SER A 1 92 ? -24.568 -9.803 33.044 1.00 90.44 92 SER A O 1
ATOM 705 N N . ARG A 1 93 ? -26.460 -10.881 32.517 1.00 91.88 93 ARG A N 1
ATOM 706 C CA . ARG A 1 93 ? -26.885 -11.008 33.918 1.00 91.88 93 ARG A CA 1
ATOM 707 C C . ARG A 1 93 ? -25.818 -11.682 34.788 1.00 91.88 93 ARG A C 1
ATOM 709 O O . ARG A 1 93 ? -25.523 -11.197 35.873 1.00 91.88 93 ARG A O 1
ATOM 716 N N . SER A 1 94 ? -25.206 -12.750 34.279 1.00 90.88 94 SER A N 1
ATOM 717 C CA . SER A 1 94 ? -24.113 -13.457 34.948 1.00 90.88 94 SER A CA 1
ATOM 718 C C . SER A 1 94 ? -22.871 -12.590 35.166 1.00 90.88 94 SER A C 1
ATOM 720 O O . SER A 1 94 ? -22.247 -12.697 36.218 1.00 90.88 94 SER A O 1
ATOM 722 N N . GLU A 1 95 ? -22.509 -11.731 34.207 1.00 90.19 95 GLU A N 1
ATOM 723 C CA . GLU A 1 95 ? -21.374 -10.808 34.356 1.00 90.19 95 GLU A CA 1
ATOM 724 C C . GLU A 1 95 ? -21.679 -9.719 35.387 1.00 90.19 95 GLU A C 1
ATOM 726 O O . GLU A 1 95 ? -20.855 -9.454 36.258 1.00 90.19 95 GLU A O 1
ATOM 731 N N . ALA A 1 96 ? -22.875 -9.129 35.350 1.00 93.38 96 ALA A N 1
ATOM 732 C CA . ALA A 1 96 ? -23.284 -8.110 36.312 1.00 93.38 96 ALA A CA 1
ATOM 733 C C . ALA A 1 96 ? -23.310 -8.646 37.755 1.00 93.38 96 ALA A C 1
ATOM 735 O O . ALA A 1 96 ? -22.796 -7.995 38.667 1.00 93.38 96 ALA A O 1
ATOM 736 N N . ASP A 1 97 ? -23.852 -9.852 37.958 1.00 93.31 97 ASP A N 1
ATOM 737 C CA . ASP A 1 97 ? -23.863 -10.515 39.266 1.00 93.31 97 ASP A CA 1
ATOM 738 C C . ASP A 1 97 ? -22.424 -10.783 39.769 1.00 93.31 97 ASP A C 1
ATOM 740 O O . ASP A 1 97 ? -22.130 -10.582 40.951 1.00 93.31 97 ASP A O 1
ATOM 744 N N . LEU A 1 98 ? -21.499 -11.165 38.875 1.00 92.12 98 LEU A N 1
ATOM 745 C CA . LEU A 1 98 ? -20.085 -11.371 39.207 1.00 92.12 98 LEU A CA 1
ATOM 746 C C . LEU A 1 98 ? -19.394 -10.066 39.639 1.00 92.12 98 LEU A C 1
ATOM 748 O O . LEU A 1 98 ? -18.682 -10.056 40.645 1.00 92.12 98 LEU A O 1
ATOM 752 N N . VAL A 1 99 ? -19.609 -8.966 38.910 1.00 92.06 99 VAL A N 1
ATOM 753 C CA . VAL A 1 99 ? -19.001 -7.661 39.227 1.00 92.06 99 VAL A CA 1
ATOM 754 C C . VAL A 1 99 ? -19.501 -7.139 40.576 1.00 92.06 99 VAL A C 1
ATOM 756 O O . VAL A 1 99 ? -18.690 -6.712 41.399 1.00 92.06 99 VAL A O 1
ATOM 759 N N . VAL A 1 100 ? -20.808 -7.234 40.847 1.00 93.19 100 VAL A N 1
ATOM 760 C CA . VAL A 1 100 ? -21.390 -6.864 42.151 1.00 93.19 100 VAL A CA 1
ATOM 761 C C . VAL A 1 100 ? -20.802 -7.710 43.278 1.00 93.19 100 VAL A C 1
ATOM 763 O O . VAL A 1 100 ? -20.486 -7.183 44.338 1.00 93.19 100 VAL A O 1
ATOM 766 N N . MET A 1 101 ? -20.612 -9.012 43.063 1.00 91.94 101 MET A N 1
ATOM 767 C CA . MET A 1 101 ? -20.035 -9.899 44.074 1.00 91.94 101 MET A CA 1
ATOM 768 C C . MET A 1 101 ? -18.565 -9.571 44.381 1.00 91.94 101 MET A C 1
ATOM 770 O O . MET A 1 101 ? -18.155 -9.639 45.538 1.00 91.94 101 MET A O 1
ATOM 774 N N . LEU A 1 102 ? -17.766 -9.242 43.361 1.00 90.81 102 LEU A N 1
ATOM 775 C CA . LEU A 1 102 ? -16.334 -8.967 43.519 1.00 90.81 102 LEU A CA 1
ATOM 776 C C . LEU A 1 102 ? -16.046 -7.557 44.053 1.00 90.81 102 LEU A C 1
ATOM 778 O O . LEU A 1 102 ? -15.069 -7.374 44.779 1.00 90.81 102 LEU A O 1
ATOM 782 N N . HIS A 1 103 ? -16.871 -6.572 43.691 1.00 90.44 103 HIS A N 1
ATOM 783 C CA . HIS A 1 103 ? -16.610 -5.151 43.950 1.00 90.44 103 HIS A CA 1
ATOM 784 C C . HIS A 1 103 ? -17.677 -4.451 44.798 1.00 90.44 103 HIS A C 1
ATOM 786 O O . HIS A 1 103 ? -17.527 -3.267 45.098 1.00 90.44 103 HIS A O 1
ATOM 792 N N . GLY A 1 104 ? -18.738 -5.156 45.190 1.00 83.75 104 GLY A N 1
ATOM 793 C CA . GLY A 1 104 ? -19.769 -4.639 46.080 1.00 83.75 104 GLY A CA 1
ATOM 794 C C . GLY A 1 104 ? -19.188 -4.310 47.447 1.00 83.75 104 GLY A C 1
ATOM 795 O O . GLY A 1 104 ? -18.640 -5.177 48.130 1.00 83.75 104 GLY A O 1
ATOM 796 N N . SER A 1 105 ? -19.309 -3.046 47.849 1.00 71.19 105 SER A N 1
ATOM 797 C CA . SER A 1 105 ? -19.012 -2.622 49.215 1.00 71.19 105 SER A CA 1
ATOM 798 C C . SER A 1 105 ? -19.937 -3.375 50.174 1.00 71.19 105 SER A C 1
ATOM 800 O O . SER A 1 105 ? -21.155 -3.358 50.001 1.00 71.19 105 SER A O 1
ATOM 802 N N . LYS A 1 106 ? -19.339 -4.082 51.135 1.00 57.72 106 LYS A N 1
ATOM 803 C CA . LYS A 1 106 ? -20.044 -4.886 52.138 1.00 57.72 106 LYS A CA 1
ATOM 804 C C . LYS A 1 106 ? -20.892 -4.033 53.077 1.00 57.72 106 LYS A C 1
ATOM 806 O O . LYS A 1 106 ? -20.414 -2.939 53.453 1.00 57.72 106 LYS A O 1
#

pLDDT: mean 90.12, std 9.06, range [54.56, 97.81]

Organism: NCBI:txid1543721

Secondary structure (DSSP, 8-state):
--HHHHHHHHHHHHHHHHHHHHHHHHHHHHHHHHHHHHHHHHHHHHHHHHHHHHHHHHHHHHHHHHHHHHHHHHHHHTT--HHHHHHHH---HHHHHHHHHHH---

Foldseek 3Di:
DDPVVVVVVVVVVVVVVVVVVVVVVVVVVVVVVVVVVVVVVVVVVVVVVVVVVVVVVVVVVVVVVVVLLVVLLVCLLVPDALVCSCVPSVDDSVVSVVSNVVRHDD

Sequence (106 aa):
MSFVGLRLREANQQLQDLQARVHSLTENLNALCSGAVGVDQRVSNLERSGRDLAHRQESMESTQQDRPYGEAIQMVQQGATASALVEELGLSRSEADLVVMLHGSK